Protein AF-A0A349MG06-F1 (afdb_monomer)

Mean predicted aligned error: 10.83 Å

Radius of gyration: 17.08 Å; Cα contacts (8 Å, |Δi|>4): 213; chains: 1; bounding box: 39×36×42 Å

Nearest PDB structures (foldseek):
  8rtd-assembly1_Y  TM=4.941E-01  e=2.238E+00  Escherichia coli
  4o3v-assembly1_B  TM=4.495E-01  e=4.444E+00  Rickettsia typhi str. Wilmington
  3aae-assembly1_A  TM=3.104E-01  e=3.072E+00  Gallus gallus
  3lk3-assembly1_A  TM=2.982E-01  e=5.785E+00  Gallus gallus

Solvent-accessible surface area (backbone atoms only — not comparable to full-atom values): 7755 Å² total; per-residue (Å²): 141,83,69,81,85,70,58,96,79,58,84,57,73,48,70,52,74,48,79,44,67,57,82,78,47,93,60,62,68,66,60,51,49,52,36,67,80,37,72,74,47,54,47,27,38,34,42,38,38,36,34,69,38,78,97,71,58,25,34,44,33,40,37,40,39,35,36,27,38,74,88,68,48,76,80,44,61,36,40,33,40,34,35,34,29,85,92,73,38,73,42,34,39,39,37,42,42,95,87,48,62,48,43,38,54,65,86,69,84,74,90,61,85,90,68,96,71,89,88,80,58,78,58,80,82,78,83,132

Structure (mmCIF, N/CA/C/O backbone):
data_AF-A0A349MG06-F1
#
_entry.id   AF-A0A349MG06-F1
#
loop_
_atom_site.group_PDB
_atom_site.id
_atom_site.type_symbol
_atom_site.label_atom_id
_atom_site.label_alt_id
_atom_site.label_comp_id
_atom_site.label_asym_id
_atom_site.label_entity_id
_atom_site.label_seq_id
_atom_site.pdbx_PDB_ins_code
_atom_site.Cartn_x
_atom_site.Cartn_y
_atom_site.Cartn_z
_atom_site.occupancy
_atom_site.B_iso_or_equiv
_atom_site.auth_seq_id
_atom_site.auth_comp_id
_atom_site.auth_asym_id
_atom_site.auth_atom_id
_atom_site.pdbx_PDB_model_num
ATOM 1 N N . LEU A 1 1 ? 9.455 -5.051 7.923 1.00 42.31 1 LEU A N 1
ATOM 2 C CA . LEU A 1 1 ? 9.018 -5.734 9.171 1.00 42.31 1 LEU A CA 1
ATOM 3 C C . LEU A 1 1 ? 9.732 -5.240 10.448 1.00 42.31 1 LEU A C 1
ATOM 5 O O . LEU A 1 1 ? 9.530 -5.836 11.492 1.00 42.31 1 LEU A O 1
ATOM 9 N N . LEU A 1 2 ? 10.508 -4.142 10.411 1.00 34.06 2 LEU A N 1
ATOM 10 C CA . LEU A 1 2 ? 11.294 -3.653 11.564 1.00 34.06 2 LEU A CA 1
ATOM 11 C C . LEU A 1 2 ? 10.676 -2.462 12.329 1.00 34.06 2 LEU A C 1
ATOM 13 O O . LEU A 1 2 ? 11.197 -2.078 13.366 1.00 34.06 2 LEU A O 1
ATOM 17 N N . THR A 1 3 ? 9.572 -1.872 11.864 1.00 45.72 3 THR A N 1
ATOM 18 C CA . THR A 1 3 ? 9.018 -0.629 12.445 1.00 45.72 3 THR A CA 1
ATOM 19 C C . THR A 1 3 ? 7.802 -0.825 13.353 1.00 45.72 3 THR A C 1
ATOM 21 O O . THR A 1 3 ? 7.342 0.129 13.974 1.00 45.72 3 THR A O 1
ATOM 24 N N . THR A 1 4 ? 7.284 -2.047 13.483 1.00 53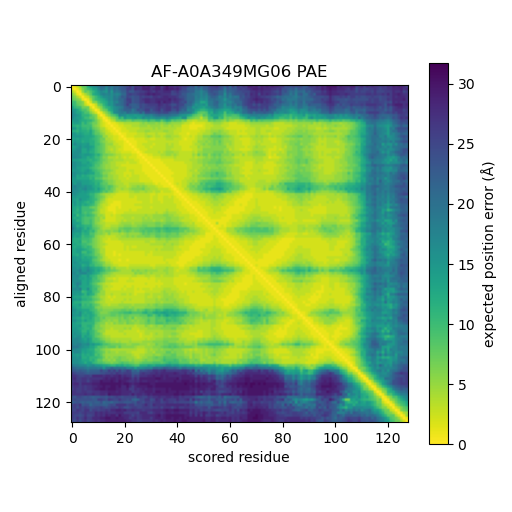.78 4 THR A N 1
ATOM 25 C CA . THR A 1 4 ? 6.116 -2.345 14.329 1.00 53.78 4 THR A CA 1
ATOM 26 C C . THR A 1 4 ? 6.430 -2.422 15.824 1.00 53.78 4 THR A C 1
ATOM 28 O O . THR A 1 4 ? 5.505 -2.330 16.619 1.00 53.78 4 THR A O 1
ATOM 31 N N . ALA A 1 5 ? 7.700 -2.552 16.225 1.00 43.16 5 ALA A N 1
ATOM 32 C CA . ALA A 1 5 ? 8.074 -2.758 17.630 1.00 43.16 5 ALA A CA 1
ATOM 33 C C . ALA A 1 5 ? 8.357 -1.465 18.427 1.00 43.16 5 ALA A C 1
ATOM 35 O O . ALA A 1 5 ? 8.499 -1.533 19.641 1.00 43.16 5 ALA A O 1
ATOM 36 N N . LEU A 1 6 ? 8.438 -0.296 17.776 1.00 45.00 6 LEU A N 1
ATOM 37 C CA . LEU A 1 6 ? 8.835 0.974 18.420 1.00 45.00 6 LEU A CA 1
ATOM 38 C C . LEU A 1 6 ? 7.772 2.084 18.329 1.00 45.00 6 LEU A C 1
ATOM 40 O O . LEU A 1 6 ? 8.049 3.235 18.642 1.00 45.00 6 LEU A O 1
ATOM 44 N N . THR A 1 7 ? 6.546 1.764 17.905 1.00 50.66 7 THR A N 1
ATOM 45 C CA . THR A 1 7 ? 5.488 2.768 17.693 1.00 50.66 7 THR A CA 1
ATOM 46 C C . THR A 1 7 ? 4.847 3.380 18.962 1.00 50.66 7 THR A C 1
ATOM 48 O O . THR A 1 7 ? 4.298 4.468 18.814 1.00 50.66 7 THR A O 1
ATOM 51 N N . PRO A 1 8 ? 4.894 2.821 20.196 1.00 49.66 8 PRO A N 1
ATOM 52 C CA . PRO A 1 8 ? 4.064 3.370 21.278 1.00 49.66 8 PRO A CA 1
ATOM 53 C C . PRO A 1 8 ? 4.587 4.675 21.921 1.00 49.66 8 PRO A C 1
ATOM 55 O O . PRO A 1 8 ? 4.036 5.096 22.929 1.00 49.66 8 PRO A O 1
ATOM 58 N N . LEU A 1 9 ? 5.631 5.331 21.385 1.00 52.91 9 LEU A N 1
ATOM 59 C CA . LEU A 1 9 ? 6.256 6.516 22.014 1.00 52.91 9 LEU A CA 1
ATOM 60 C C . LEU A 1 9 ? 6.230 7.809 21.180 1.00 52.91 9 LEU A C 1
ATOM 62 O O . LEU A 1 9 ? 6.761 8.821 21.625 1.00 52.91 9 LEU A O 1
ATOM 66 N N . CYS A 1 10 ? 5.647 7.811 19.981 1.00 53.28 10 CYS A N 1
ATOM 67 C CA . CYS A 1 10 ? 5.559 9.019 19.153 1.00 53.28 10 CYS A CA 1
ATOM 68 C C . CYS A 1 10 ? 4.098 9.358 18.866 1.00 53.28 10 CYS A C 1
ATOM 70 O O . CYS A 1 10 ? 3.492 8.751 17.993 1.00 53.28 10 CYS A O 1
ATOM 72 N N . GLU A 1 11 ? 3.552 10.350 19.571 1.00 57.06 11 GLU A N 1
ATOM 73 C CA . GLU A 1 11 ? 2.221 10.917 19.291 1.00 57.06 11 GLU A CA 1
ATOM 74 C C . GLU A 1 11 ? 2.167 11.693 17.959 1.00 57.06 11 GLU A C 1
ATOM 76 O O . GLU A 1 11 ? 1.092 12.051 17.479 1.00 57.06 11 GLU A O 1
ATOM 81 N N . GLU A 1 12 ? 3.319 11.941 17.330 1.00 65.25 12 GLU A N 1
ATOM 82 C CA . GLU A 1 12 ? 3.418 12.629 16.045 1.00 65.25 12 GLU A CA 1
ATOM 83 C C . GLU A 1 12 ? 3.113 11.713 14.848 1.00 65.25 12 GLU A C 1
ATOM 85 O O . GLU A 1 12 ? 3.294 10.494 14.884 1.00 65.25 12 GLU A O 1
ATOM 90 N N . ALA A 1 13 ? 2.672 12.315 13.740 1.00 70.31 13 ALA A N 1
ATOM 91 C CA . ALA A 1 13 ? 2.405 11.592 12.503 1.00 70.31 13 ALA A CA 1
ATOM 92 C C . ALA A 1 13 ? 3.705 11.033 11.894 1.00 70.31 13 ALA A C 1
ATOM 94 O O . ALA A 1 13 ? 4.534 11.770 11.355 1.00 70.31 13 ALA A O 1
ATOM 95 N N . ILE A 1 14 ? 3.866 9.710 11.911 1.00 87.19 14 ILE A N 1
ATOM 96 C CA . ILE A 1 14 ? 5.050 9.034 11.371 1.00 87.19 14 ILE A CA 1
ATOM 97 C C . ILE A 1 14 ? 4.834 8.777 9.882 1.00 87.19 14 ILE A C 1
ATOM 99 O O . ILE A 1 14 ? 3.880 8.109 9.485 1.00 87.19 14 ILE A O 1
ATOM 103 N N . SER A 1 15 ? 5.746 9.274 9.046 1.00 89.56 15 SER A N 1
ATOM 104 C CA . SER A 1 15 ? 5.751 9.039 7.599 1.00 89.56 15 SER A CA 1
ATOM 105 C C . SER A 1 15 ? 6.986 8.248 7.183 1.00 89.56 15 SER A C 1
ATOM 107 O O . SER A 1 15 ? 8.103 8.644 7.501 1.00 89.56 15 SER A O 1
ATOM 109 N N . TRP A 1 16 ? 6.818 7.170 6.415 1.00 91.06 16 TRP A N 1
ATOM 110 C CA . TRP A 1 16 ? 7.952 6.405 5.885 1.00 91.06 16 TRP A CA 1
ATOM 111 C C . TRP A 1 16 ? 7.690 5.872 4.478 1.00 91.06 16 TRP A C 1
ATOM 113 O O . TRP A 1 16 ? 6.566 5.891 3.967 1.00 91.06 16 TRP A O 1
ATOM 123 N N . ARG A 1 17 ? 8.763 5.431 3.819 1.00 92.69 17 ARG A N 1
ATOM 124 C CA . ARG A 1 17 ? 8.718 4.807 2.495 1.00 92.69 17 ARG A CA 1
ATOM 125 C C . ARG A 1 17 ? 9.347 3.425 2.559 1.00 92.69 17 ARG A C 1
ATOM 127 O O . ARG A 1 17 ? 10.318 3.234 3.281 1.00 92.69 17 ARG A O 1
ATOM 134 N N . ASP A 1 18 ? 8.800 2.494 1.791 1.00 91.69 18 ASP A N 1
ATOM 135 C CA . ASP A 1 18 ? 9.305 1.129 1.689 1.00 91.69 18 ASP A CA 1
ATOM 136 C C . ASP A 1 18 ? 9.305 0.656 0.231 1.00 91.69 18 ASP A C 1
ATOM 138 O O . ASP A 1 18 ? 8.481 1.095 -0.581 1.00 91.69 18 ASP A O 1
ATOM 142 N N . THR A 1 19 ? 10.224 -0.249 -0.095 1.00 91.31 19 THR A N 1
ATOM 143 C CA . THR A 1 19 ? 10.232 -0.960 -1.374 1.00 91.31 19 THR A CA 1
ATOM 144 C C . THR A 1 19 ? 9.532 -2.293 -1.173 1.00 91.31 19 THR A C 1
ATOM 146 O O . THR A 1 19 ? 9.964 -3.111 -0.368 1.00 91.31 19 THR A O 1
ATOM 149 N N . ILE A 1 20 ? 8.446 -2.520 -1.909 1.00 88.81 20 ILE A N 1
ATOM 150 C CA . ILE A 1 20 ? 7.630 -3.727 -1.770 1.00 88.81 20 ILE A CA 1
ATOM 151 C C . ILE A 1 20 ? 7.743 -4.597 -3.026 1.00 88.81 20 ILE A C 1
ATOM 153 O O . ILE A 1 20 ? 7.688 -4.072 -4.145 1.00 88.81 20 ILE A O 1
ATOM 157 N N . PRO A 1 21 ? 7.866 -5.928 -2.885 1.00 89.94 21 PRO A N 1
ATOM 158 C CA . PRO A 1 21 ? 7.774 -6.825 -4.024 1.00 89.94 21 PRO A CA 1
ATOM 159 C C . PRO A 1 21 ? 6.423 -6.687 -4.737 1.00 89.94 21 PRO A C 1
ATOM 161 O O . PRO A 1 21 ? 5.359 -6.733 -4.120 1.00 89.94 21 PRO A O 1
ATOM 164 N N . ILE A 1 22 ? 6.451 -6.568 -6.065 1.00 89.00 22 ILE A N 1
ATOM 165 C CA . ILE A 1 22 ? 5.248 -6.315 -6.881 1.00 89.00 22 ILE A CA 1
ATOM 166 C C . ILE A 1 22 ? 4.216 -7.443 -6.751 1.00 89.00 22 ILE A C 1
ATOM 168 O O . ILE A 1 22 ? 3.013 -7.199 -6.833 1.00 89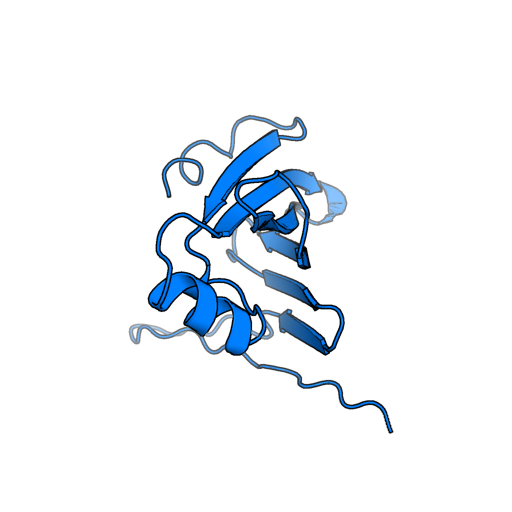.00 22 ILE A O 1
ATOM 172 N N . HIS A 1 23 ? 4.663 -8.678 -6.515 1.00 86.56 23 HIS A N 1
ATOM 173 C CA . HIS A 1 23 ? 3.773 -9.830 -6.381 1.00 86.56 23 HIS A CA 1
ATOM 174 C C . HIS A 1 23 ? 2.894 -9.786 -5.115 1.00 86.56 23 HIS A C 1
ATOM 176 O O . HIS A 1 23 ? 1.846 -10.430 -5.106 1.00 86.56 23 HIS A O 1
ATOM 182 N N . TRP A 1 24 ? 3.259 -9.000 -4.091 1.00 87.69 24 TRP A N 1
ATOM 183 C CA . TRP A 1 24 ? 2.418 -8.759 -2.906 1.00 87.69 24 TRP A CA 1
ATOM 184 C C . TRP A 1 24 ? 1.336 -7.706 -3.138 1.00 87.69 24 TRP A C 1
ATOM 186 O O . TRP A 1 24 ? 0.344 -7.663 -2.414 1.00 87.69 24 TRP A O 1
ATOM 196 N N . LEU A 1 25 ? 1.491 -6.865 -4.160 1.00 89.50 25 LEU A N 1
ATOM 197 C CA . LEU A 1 25 ? 0.495 -5.859 -4.488 1.00 89.50 25 LEU A CA 1
ATOM 198 C C . LEU A 1 25 ? -0.683 -6.505 -5.227 1.00 89.50 25 LEU A C 1
ATOM 200 O O . LEU A 1 25 ? -0.485 -7.398 -6.062 1.00 89.50 25 LEU A O 1
ATOM 204 N N . PRO A 1 26 ? -1.919 -6.011 -5.038 1.00 87.88 26 PRO A N 1
ATOM 205 C CA . PRO A 1 26 ? -3.075 -6.402 -5.845 1.00 87.88 26 PRO A CA 1
ATOM 206 C C . PRO A 1 26 ? -3.019 -5.768 -7.250 1.00 87.88 26 PRO A C 1
ATOM 208 O O . PRO A 1 26 ? -4.037 -5.334 -7.792 1.00 87.88 26 PRO A O 1
ATOM 211 N N . ALA A 1 27 ? -1.820 -5.670 -7.824 1.00 86.81 27 ALA A N 1
ATOM 212 C CA . ALA A 1 27 ? -1.586 -5.164 -9.158 1.00 86.81 27 ALA A CA 1
ATOM 213 C C . ALA A 1 27 ? -2.182 -6.121 -10.208 1.00 86.81 27 ALA A C 1
ATOM 215 O O . ALA A 1 27 ? -2.270 -7.332 -9.969 1.00 86.81 27 ALA A O 1
ATOM 216 N N . PRO A 1 28 ? -2.579 -5.596 -11.381 1.00 89.88 28 PRO A N 1
ATOM 217 C CA . PRO A 1 28 ? -2.965 -6.400 -12.529 1.00 89.88 28 PRO A CA 1
ATOM 218 C C . PRO A 1 28 ? -1.979 -7.538 -12.804 1.00 89.88 28 PRO A C 1
ATOM 220 O O . PRO A 1 28 ? -0.764 -7.351 -12.752 1.00 89.88 28 PRO A O 1
ATOM 223 N N . TRP A 1 29 ? -2.508 -8.713 -13.146 1.00 89.50 29 TRP A N 1
ATOM 224 C CA . TRP A 1 29 ? -1.703 -9.911 -13.392 1.00 89.50 29 TRP A CA 1
ATOM 225 C C . TRP A 1 29 ? -0.632 -9.697 -14.474 1.00 89.50 29 TRP A C 1
ATOM 227 O O . TRP A 1 29 ? 0.480 -10.197 -14.333 1.00 89.50 29 TRP A O 1
ATOM 237 N N . TRP A 1 30 ? -0.917 -8.892 -15.503 1.00 91.25 30 TRP A N 1
ATOM 238 C CA . TRP A 1 30 ? 0.034 -8.607 -16.579 1.00 91.25 30 TRP A CA 1
ATOM 239 C C . TRP A 1 30 ? 1.289 -7.872 -16.081 1.00 91.25 30 TRP A C 1
ATOM 241 O O . TRP A 1 30 ? 2.379 -8.160 -16.564 1.00 91.25 30 TRP A O 1
ATOM 251 N N . LEU A 1 31 ? 1.188 -7.001 -15.065 1.00 91.69 31 LEU A N 1
ATOM 252 C CA . LEU A 1 31 ? 2.363 -6.343 -14.468 1.00 91.69 31 LEU A CA 1
ATOM 253 C C . LEU A 1 31 ? 3.276 -7.346 -13.766 1.00 91.69 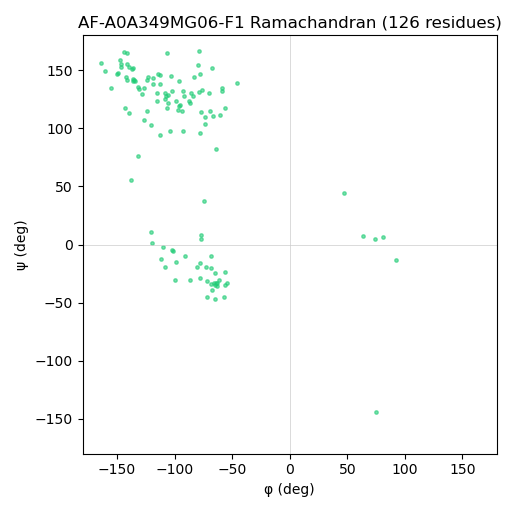31 LEU A C 1
ATOM 255 O O . LEU A 1 31 ? 4.495 -7.188 -13.771 1.00 91.69 31 LEU A O 1
ATOM 259 N N . ARG A 1 32 ? 2.693 -8.396 -13.181 1.00 90.19 32 ARG A N 1
ATOM 260 C CA . ARG A 1 32 ? 3.459 -9.475 -12.550 1.00 90.19 32 ARG A CA 1
ATOM 261 C C . ARG A 1 32 ? 4.231 -10.272 -13.597 1.00 90.19 32 ARG A C 1
ATOM 263 O O . ARG A 1 32 ? 5.387 -10.594 -13.362 1.00 90.19 32 ARG A O 1
ATOM 270 N N . ILE A 1 33 ? 3.622 -10.520 -14.758 1.00 91.38 33 ILE A N 1
ATOM 271 C CA . ILE A 1 33 ? 4.297 -11.175 -15.886 1.00 91.38 33 ILE A CA 1
ATOM 272 C C . ILE A 1 33 ? 5.423 -10.301 -16.427 1.00 91.38 33 ILE A C 1
ATOM 274 O O . ILE A 1 33 ? 6.529 -10.796 -16.592 1.00 91.38 33 ILE A O 1
ATOM 278 N N . VAL A 1 34 ? 5.186 -9.003 -16.649 1.00 91.50 34 VAL A N 1
ATOM 279 C CA . VAL A 1 34 ? 6.241 -8.083 -17.110 1.00 91.50 34 VAL A CA 1
ATOM 280 C C . VAL A 1 34 ? 7.419 -8.078 -16.137 1.00 91.50 34 VAL A C 1
ATOM 282 O O . VAL A 1 34 ? 8.561 -8.188 -16.569 1.00 91.50 34 VAL A O 1
ATOM 285 N N . HIS A 1 35 ? 7.152 -8.010 -14.830 1.00 90.62 35 HIS A N 1
ATOM 286 C CA . HIS A 1 35 ? 8.198 -8.075 -13.810 1.00 90.62 35 HIS A CA 1
ATOM 287 C C . HIS A 1 35 ? 8.952 -9.414 -13.811 1.00 90.62 35 HIS A C 1
ATOM 289 O O . HIS A 1 35 ? 10.155 -9.430 -13.572 1.00 90.62 35 HIS A O 1
ATOM 295 N N . TRP A 1 36 ? 8.258 -10.522 -14.080 1.00 90.25 36 TRP A N 1
ATOM 296 C CA . TRP A 1 36 ? 8.857 -11.853 -14.148 1.00 90.25 36 TRP A CA 1
ATOM 297 C C . TRP A 1 36 ? 9.729 -12.043 -15.398 1.00 90.25 36 TRP A C 1
ATOM 299 O O . TRP A 1 36 ? 10.852 -12.521 -15.282 1.00 90.25 36 TRP A O 1
ATOM 309 N N . CYS A 1 37 ? 9.253 -11.620 -16.574 1.00 92.50 37 CYS A N 1
ATOM 310 C CA . CYS A 1 37 ? 10.014 -11.687 -17.825 1.00 92.50 37 CYS A CA 1
ATOM 311 C C . CYS A 1 37 ? 11.205 -10.721 -17.836 1.00 92.50 37 CYS A C 1
ATOM 313 O O . CYS A 1 37 ? 12.237 -11.016 -18.433 1.00 92.50 37 CYS A O 1
ATOM 315 N N . PHE A 1 38 ? 11.055 -9.561 -17.193 1.00 91.12 38 PHE A N 1
ATOM 316 C CA . PHE A 1 38 ? 12.048 -8.494 -17.191 1.00 91.12 38 PHE A CA 1
ATOM 317 C C . PHE A 1 38 ? 12.312 -7.989 -15.765 1.00 91.12 38 PHE A C 1
ATOM 319 O O . PHE A 1 38 ? 11.834 -6.912 -15.371 1.00 91.12 38 PHE A O 1
ATOM 326 N N . PRO A 1 39 ? 13.072 -8.757 -14.964 1.00 85.62 39 PRO A N 1
ATOM 327 C CA . PRO A 1 39 ? 13.420 -8.345 -13.613 1.00 85.62 39 PRO A CA 1
ATOM 328 C C . PRO A 1 39 ? 14.181 -7.012 -13.651 1.00 85.62 39 PRO A C 1
ATOM 330 O O . PRO A 1 39 ? 15.070 -6.804 -14.471 1.00 85.62 39 PRO A O 1
ATOM 333 N N . GLY A 1 40 ? 13.808 -6.083 -12.770 1.00 85.56 40 GLY A N 1
ATOM 334 C CA . GLY A 1 40 ? 14.430 -4.756 -12.670 1.00 85.56 40 GLY A CA 1
ATOM 335 C C . GLY A 1 40 ? 13.772 -3.643 -13.496 1.00 85.56 40 GLY A C 1
ATOM 336 O O . GLY A 1 40 ? 14.016 -2.476 -13.205 1.00 85.56 40 GLY A O 1
ATOM 337 N N . ILE A 1 41 ? 12.877 -3.953 -14.448 1.00 91.31 41 ILE A N 1
ATOM 338 C CA . ILE A 1 41 ? 12.139 -2.907 -15.190 1.00 91.31 41 ILE A CA 1
ATOM 339 C C . ILE A 1 41 ? 11.084 -2.224 -14.316 1.00 91.31 41 ILE A C 1
ATOM 341 O O . ILE A 1 41 ? 10.786 -1.045 -14.509 1.00 91.31 41 ILE A O 1
ATOM 345 N N . LEU A 1 42 ? 10.508 -2.960 -13.367 1.00 93.62 42 LEU A N 1
ATOM 346 C CA . LEU A 1 42 ? 9.449 -2.479 -12.488 1.00 93.62 42 LEU A CA 1
ATOM 347 C C . LEU A 1 42 ? 9.896 -2.519 -11.027 1.00 93.62 42 LEU A C 1
ATOM 349 O O . LEU A 1 42 ? 10.464 -3.517 -10.577 1.00 93.62 42 LEU A O 1
ATOM 353 N N . LYS A 1 43 ? 9.553 -1.471 -10.274 1.00 93.12 43 LYS A N 1
ATOM 354 C CA . LYS A 1 43 ? 9.774 -1.360 -8.829 1.00 93.12 43 LYS A CA 1
ATOM 355 C C . LYS A 1 43 ? 8.465 -1.020 -8.117 1.00 93.12 43 LYS A C 1
ATOM 357 O O . LYS A 1 43 ? 7.721 -0.149 -8.562 1.00 93.12 43 LYS A O 1
ATOM 362 N N . GLY A 1 44 ? 8.184 -1.710 -7.013 1.00 93.38 44 GLY A N 1
ATOM 363 C CA . GLY A 1 44 ? 7.076 -1.383 -6.117 1.00 93.38 44 GLY A CA 1
ATOM 364 C C . GLY A 1 44 ? 7.534 -0.442 -5.006 1.00 93.38 44 GLY A C 1
ATOM 365 O O . GLY A 1 44 ? 8.496 -0.735 -4.300 1.00 93.38 44 GLY A O 1
ATOM 366 N N . GLU A 1 45 ? 6.832 0.669 -4.821 1.00 94.56 45 GLU A N 1
ATOM 367 C CA . GLU A 1 45 ? 7.075 1.629 -3.745 1.00 94.56 45 GLU A CA 1
ATOM 368 C C . GLU A 1 45 ? 5.810 1.829 -2.922 1.00 94.56 45 GLU A C 1
ATOM 370 O O . GLU A 1 45 ? 4.701 1.872 -3.454 1.00 94.56 45 GLU A O 1
ATOM 375 N N . SER A 1 46 ? 5.977 1.966 -1.613 1.00 94.25 46 SER A N 1
ATOM 376 C CA . SER A 1 46 ? 4.885 2.224 -0.682 1.00 94.25 46 SER A CA 1
ATOM 377 C C . SER A 1 46 ? 5.235 3.418 0.181 1.00 94.25 46 SER A C 1
ATOM 379 O O . SER A 1 46 ? 6.317 3.465 0.761 1.00 94.25 46 SER A O 1
ATOM 381 N N . ARG A 1 47 ? 4.327 4.384 0.279 1.00 94.38 47 ARG A N 1
ATOM 382 C CA . ARG A 1 47 ? 4.418 5.482 1.242 1.00 94.38 47 ARG A CA 1
ATOM 383 C C . ARG A 1 47 ? 3.363 5.265 2.305 1.00 94.38 47 ARG A C 1
ATOM 385 O O . ARG A 1 47 ? 2.190 5.165 1.961 1.00 94.38 47 ARG A O 1
ATOM 392 N N . TYR A 1 48 ? 3.785 5.236 3.556 1.00 92.62 48 TYR A N 1
ATOM 393 C CA . TYR A 1 48 ? 2.907 5.069 4.700 1.00 92.62 48 TYR A CA 1
ATOM 394 C C . TYR A 1 48 ? 2.893 6.343 5.528 1.00 92.62 48 TYR A C 1
ATOM 396 O O . TYR A 1 48 ? 3.917 7.023 5.650 1.00 92.62 48 TYR A O 1
ATOM 404 N N . THR A 1 49 ? 1.743 6.631 6.114 1.00 93.56 49 THR A N 1
ATOM 405 C CA . THR A 1 49 ? 1.583 7.620 7.173 1.00 93.56 49 THR A CA 1
ATOM 406 C C . THR A 1 49 ? 0.781 6.985 8.290 1.00 93.56 49 THR A C 1
ATOM 408 O O . THR A 1 49 ? -0.201 6.299 8.023 1.00 93.56 49 THR A O 1
ATOM 411 N N . ARG A 1 50 ? 1.195 7.175 9.539 1.00 91.94 50 ARG A N 1
ATOM 412 C CA . ARG A 1 50 ? 0.485 6.653 10.703 1.00 91.94 50 ARG A CA 1
ATOM 413 C C . ARG A 1 50 ? 0.310 7.759 11.730 1.00 91.94 50 ARG A C 1
ATOM 415 O O . ARG A 1 50 ? 1.266 8.468 12.019 1.00 91.94 50 ARG A O 1
ATOM 422 N N . GLN A 1 51 ? -0.896 7.881 12.265 1.00 91.75 51 GLN A N 1
ATOM 423 C CA . GLN A 1 51 ? -1.260 8.879 13.266 1.00 91.75 51 GLN A CA 1
ATOM 424 C C . GLN A 1 51 ? -2.097 8.241 14.373 1.00 91.75 51 GLN A C 1
ATOM 426 O O . GLN A 1 51 ? -2.919 7.361 14.103 1.00 91.75 51 GLN A O 1
ATOM 431 N N . TRP A 1 52 ? -1.884 8.674 15.612 1.00 88.69 52 TRP A N 1
ATOM 432 C CA . TRP A 1 52 ? -2.733 8.279 16.728 1.00 88.69 52 TRP A CA 1
ATOM 433 C C . TRP A 1 52 ? -4.050 9.052 16.675 1.00 88.69 52 TRP A C 1
ATOM 435 O O . TRP A 1 52 ? -4.059 10.267 16.481 1.00 88.69 52 TRP A O 1
ATOM 445 N N . GLN A 1 53 ? -5.173 8.354 16.838 1.00 88.81 53 GLN A N 1
ATOM 446 C CA . GLN A 1 53 ? -6.500 8.953 16.877 1.00 88.81 53 GLN A CA 1
ATOM 447 C C . GLN A 1 53 ? -7.095 8.794 18.289 1.00 88.81 53 GLN A C 1
ATOM 449 O O . GLN A 1 53 ? -7.732 7.777 18.583 1.00 88.81 53 GLN A O 1
ATOM 454 N N . PRO A 1 54 ? -6.940 9.800 19.173 1.00 85.25 54 PRO A N 1
ATOM 455 C CA . PRO A 1 54 ? -7.239 9.656 20.600 1.00 85.25 54 PRO A CA 1
ATOM 456 C C . PRO A 1 54 ? -8.719 9.378 20.883 1.00 85.25 54 PRO A C 1
ATOM 458 O O . PRO A 1 54 ? -9.035 8.606 21.778 1.00 85.25 54 PRO A O 1
ATOM 461 N N . MET A 1 55 ? -9.640 9.923 20.078 1.00 85.81 55 MET A N 1
ATOM 462 C CA . MET A 1 55 ? -11.083 9.688 20.259 1.00 85.81 55 MET A CA 1
ATOM 463 C C . MET A 1 55 ? -11.497 8.227 20.044 1.00 85.81 55 MET A C 1
ATOM 465 O O . MET A 1 55 ? -12.537 7.809 20.543 1.00 85.81 55 MET A O 1
ATOM 469 N N . ARG A 1 56 ? -10.716 7.466 19.270 1.00 82.38 56 ARG A N 1
ATOM 470 C CA . ARG A 1 56 ? -10.989 6.056 18.960 1.00 82.38 56 ARG A CA 1
ATOM 471 C C . ARG A 1 56 ? -10.008 5.098 19.632 1.00 82.38 56 ARG A C 1
ATOM 473 O O . ARG A 1 56 ? -10.160 3.892 19.464 1.00 82.38 56 ARG A O 1
ATOM 480 N N . LEU A 1 57 ? -9.024 5.627 20.370 1.00 86.81 57 LEU A N 1
ATOM 481 C CA . LEU A 1 57 ? -7.925 4.867 20.975 1.00 86.81 57 LEU A CA 1
ATOM 482 C C . LEU A 1 57 ? -7.287 3.885 19.974 1.00 86.81 57 LEU A C 1
ATOM 484 O O . LEU A 1 57 ? -7.074 2.705 20.266 1.00 86.81 57 LEU A O 1
ATOM 488 N N . CYS A 1 58 ? -7.047 4.362 18.751 1.00 88.88 58 CYS A N 1
ATOM 489 C CA . CYS A 1 58 ? -6.466 3.558 17.686 1.00 88.88 58 CYS A CA 1
ATOM 490 C C . CYS A 1 58 ? -5.470 4.355 16.841 1.00 88.88 58 CYS A C 1
ATOM 492 O O . CYS A 1 58 ? -5.543 5.577 16.713 1.00 88.88 58 CYS A O 1
ATOM 494 N N . TRP A 1 59 ? -4.546 3.631 16.223 1.00 90.19 59 TRP A N 1
ATOM 495 C CA . TRP A 1 59 ? -3.679 4.130 15.172 1.00 90.19 59 TRP A CA 1
ATOM 496 C C . TRP A 1 59 ? -4.399 4.047 13.832 1.00 90.19 59 TRP A C 1
ATOM 498 O O . TRP A 1 59 ? -4.849 2.975 13.428 1.00 90.19 59 TRP A O 1
ATOM 508 N N . VAL A 1 60 ? -4.446 5.160 13.106 1.00 92.25 60 VAL A N 1
ATOM 509 C CA . VAL A 1 60 ? -4.882 5.193 11.709 1.00 92.25 60 VAL A CA 1
ATOM 510 C C . VAL A 1 60 ? -3.641 5.205 10.833 1.00 92.25 60 VAL A C 1
ATOM 512 O O . VAL A 1 60 ? -2.772 6.065 10.983 1.00 92.25 60 VAL A O 1
ATOM 515 N N . GLN A 1 61 ? -3.541 4.232 9.935 1.00 93.88 61 GLN A N 1
ATOM 516 C CA . GLN A 1 61 ? -2.470 4.129 8.960 1.00 93.88 61 GLN A CA 1
ATOM 517 C C . GLN A 1 61 ? -3.028 4.286 7.555 1.00 93.88 61 GLN A C 1
ATOM 519 O O . GLN A 1 61 ? -3.835 3.474 7.123 1.00 93.88 61 GLN A O 1
ATOM 524 N N . ASP A 1 62 ? -2.502 5.242 6.808 1.00 94.88 62 ASP A N 1
ATOM 525 C CA . ASP A 1 62 ? -2.748 5.393 5.384 1.00 94.88 62 ASP A CA 1
ATOM 526 C C . ASP A 1 62 ? -1.541 4.900 4.592 1.00 94.88 62 ASP A C 1
ATOM 528 O O . ASP A 1 62 ? -0.385 5.036 5.003 1.00 94.88 62 ASP A O 1
ATOM 532 N N . VAL A 1 63 ? -1.805 4.307 3.435 1.00 94.19 63 VAL A N 1
ATOM 533 C CA . VAL A 1 63 ? -0.777 3.803 2.534 1.00 94.19 63 VAL A CA 1
ATOM 534 C C . VAL A 1 63 ? -1.086 4.173 1.096 1.00 94.19 63 VAL A C 1
ATOM 536 O O . VAL A 1 63 ? -2.224 4.113 0.636 1.00 94.19 63 VAL A O 1
ATOM 539 N N . HIS A 1 64 ? -0.053 4.535 0.349 1.00 95.75 64 HIS A N 1
ATOM 540 C CA . HIS A 1 64 ? -0.127 4.672 -1.093 1.00 95.75 64 HIS A CA 1
ATOM 541 C C . HIS A 1 64 ? 0.937 3.798 -1.746 1.00 95.75 64 HIS A C 1
ATOM 543 O O . HIS A 1 64 ? 2.135 4.043 -1.584 1.00 95.75 64 HIS A O 1
ATOM 549 N N . HIS A 1 65 ? 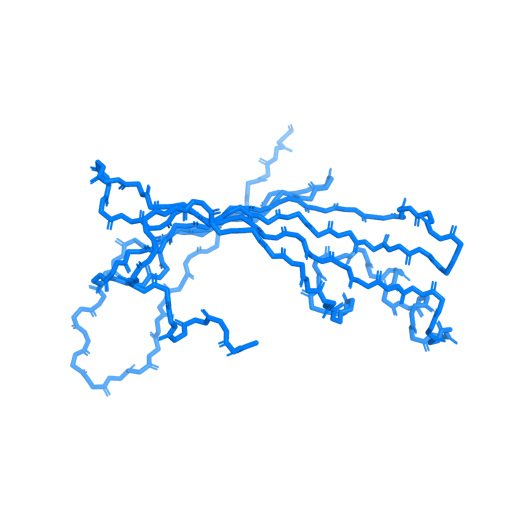0.490 2.789 -2.487 1.00 95.06 65 HIS A N 1
ATOM 550 C CA . HIS A 1 65 ? 1.349 1.903 -3.255 1.00 95.06 65 HIS A CA 1
ATOM 551 C C . HIS A 1 65 ? 1.433 2.377 -4.701 1.00 95.06 65 HIS A C 1
ATOM 553 O O . HIS A 1 65 ? 0.436 2.786 -5.297 1.00 95.06 65 HIS A O 1
ATOM 559 N N . ARG A 1 66 ? 2.625 2.291 -5.283 1.00 95.25 66 ARG A N 1
ATOM 560 C CA . ARG A 1 66 ? 2.902 2.617 -6.681 1.00 95.25 66 ARG A CA 1
ATOM 561 C C . ARG A 1 66 ? 3.779 1.533 -7.284 1.00 95.25 66 ARG A C 1
ATOM 563 O O . ARG A 1 66 ? 4.697 1.046 -6.634 1.00 95.25 66 ARG A O 1
ATOM 570 N N . VAL A 1 67 ? 3.516 1.188 -8.536 1.00 95.19 67 VAL A N 1
ATOM 571 C CA . VAL A 1 67 ? 4.469 0.470 -9.382 1.00 95.19 67 VAL A CA 1
ATOM 572 C C . VAL A 1 67 ? 5.020 1.476 -10.373 1.00 95.19 67 VAL A C 1
ATOM 574 O O . VAL A 1 67 ? 4.260 2.112 -11.109 1.00 95.19 67 VAL A O 1
ATOM 577 N N . ILE A 1 68 ? 6.337 1.629 -10.358 1.00 95.31 68 ILE A N 1
ATOM 578 C CA . ILE A 1 68 ? 7.067 2.543 -11.226 1.00 95.31 68 ILE A CA 1
ATOM 579 C C . ILE A 1 68 ? 7.953 1.761 -12.189 1.00 95.31 68 ILE A C 1
ATOM 581 O O . ILE A 1 68 ? 8.455 0.687 -11.850 1.00 95.31 68 ILE A O 1
ATOM 585 N N . THR A 1 69 ? 8.134 2.291 -13.393 1.00 94.12 69 THR A N 1
ATOM 586 C CA . THR A 1 69 ? 9.128 1.786 -14.343 1.00 94.12 69 THR A CA 1
ATOM 587 C C . THR A 1 69 ? 10.525 2.280 -13.978 1.00 94.12 69 THR A C 1
ATOM 589 O O . THR A 1 69 ? 10.677 3.226 -13.204 1.00 94.12 69 THR A O 1
ATOM 592 N N . TRP A 1 70 ? 11.555 1.689 -14.584 1.00 88.56 70 TRP A N 1
ATOM 593 C CA . TRP A 1 70 ? 12.938 2.162 -14.474 1.00 88.56 70 TRP A CA 1
ATOM 594 C C . TRP A 1 70 ? 13.100 3.645 -14.860 1.00 88.56 70 TRP A C 1
ATOM 596 O O . TRP A 1 70 ? 13.873 4.360 -14.233 1.00 88.56 70 TRP A O 1
ATOM 606 N N . GLY A 1 71 ? 12.300 4.135 -15.815 1.00 89.38 71 GLY A N 1
ATOM 607 C CA . GLY A 1 71 ? 12.248 5.553 -16.198 1.00 89.38 71 GLY A CA 1
ATOM 608 C C . GLY A 1 71 ? 11.472 6.462 -15.231 1.00 89.38 71 GLY A C 1
ATOM 609 O O . GLY A 1 71 ? 11.259 7.628 -15.538 1.00 89.38 71 GLY A O 1
ATOM 610 N N . GLY A 1 72 ? 10.999 5.947 -14.091 1.00 90.38 72 GLY A N 1
ATOM 611 C CA . GLY A 1 72 ? 10.278 6.722 -13.074 1.00 90.38 72 GLY A CA 1
ATOM 612 C C . GLY A 1 72 ? 8.790 6.956 -13.362 1.00 90.38 72 GLY A C 1
ATOM 613 O O . GLY A 1 72 ? 8.125 7.663 -12.604 1.00 90.38 72 GLY A O 1
ATOM 614 N N . HIS A 1 73 ? 8.232 6.356 -14.416 1.00 93.56 73 HIS A N 1
ATOM 615 C CA . HIS A 1 73 ? 6.811 6.500 -14.738 1.00 93.56 73 HIS A CA 1
ATOM 616 C C . HIS A 1 73 ? 5.951 5.599 -13.852 1.00 93.56 73 HIS A C 1
ATOM 618 O O . HIS A 1 73 ? 6.206 4.401 -13.744 1.00 93.56 73 HIS A O 1
ATOM 624 N N . ILE A 1 74 ? 4.894 6.157 -13.257 1.00 94.00 74 ILE A N 1
ATOM 625 C CA . ILE A 1 74 ? 3.915 5.384 -12.485 1.00 94.00 74 ILE A CA 1
ATOM 626 C C . ILE A 1 74 ? 2.988 4.665 -13.466 1.00 94.00 74 ILE A C 1
ATOM 628 O O . ILE A 1 74 ? 2.216 5.302 -14.175 1.00 94.00 74 ILE A O 1
ATOM 632 N N . VAL A 1 75 ? 3.049 3.336 -13.484 1.00 94.62 75 VAL A N 1
ATOM 633 C CA . VAL A 1 75 ? 2.200 2.488 -14.343 1.00 94.62 75 VAL A CA 1
ATOM 634 C C . VAL A 1 75 ? 1.002 1.914 -13.602 1.00 94.62 75 VAL A C 1
ATOM 636 O O . VAL A 1 75 ? 0.059 1.423 -14.219 1.00 94.62 75 VAL A O 1
ATOM 639 N N . TRP A 1 76 ? 1.026 1.969 -12.271 1.00 95.19 76 TRP A N 1
ATOM 640 C CA . TRP A 1 76 ? -0.087 1.552 -11.432 1.00 95.19 76 TRP A CA 1
ATOM 641 C C . TRP A 1 76 ? 0.025 2.155 -10.036 1.00 95.19 76 TRP A C 1
ATOM 643 O O . TRP A 1 76 ? 1.128 2.335 -9.517 1.00 95.19 76 TRP A O 1
ATOM 653 N N . SER A 1 77 ? -1.114 2.411 -9.400 1.00 95.12 77 SER A N 1
ATOM 654 C CA . SER A 1 77 ? -1.173 2.783 -7.992 1.00 95.12 77 SER A CA 1
ATOM 655 C C . SER A 1 77 ? -2.438 2.266 -7.315 1.00 95.12 77 SER A C 1
ATOM 657 O O . SER A 1 77 ? -3.449 1.969 -7.959 1.00 95.12 77 SER A O 1
ATOM 659 N N . CYS A 1 78 ? -2.376 2.166 -5.992 1.00 94.88 78 CYS A N 1
ATOM 660 C CA . CYS A 1 78 ? -3.539 1.959 -5.144 1.00 94.88 78 CYS A CA 1
ATOM 661 C C . CYS A 1 78 ? -3.341 2.664 -3.801 1.00 94.88 78 CYS A C 1
ATOM 663 O O . CYS A 1 78 ? -2.212 2.906 -3.368 1.00 94.88 78 CYS A O 1
ATOM 665 N N . HIS A 1 79 ? -4.444 2.996 -3.145 1.00 96.25 79 HIS A N 1
ATOM 666 C CA . HIS A 1 79 ? -4.444 3.634 -1.834 1.00 96.25 79 HIS A CA 1
ATOM 667 C C . HIS A 1 79 ? -5.154 2.732 -0.837 1.00 96.25 79 HIS A C 1
ATOM 669 O O . HIS A 1 79 ? -6.133 2.086 -1.191 1.00 96.25 79 HIS A O 1
ATOM 675 N N . GLY A 1 80 ? -4.681 2.675 0.3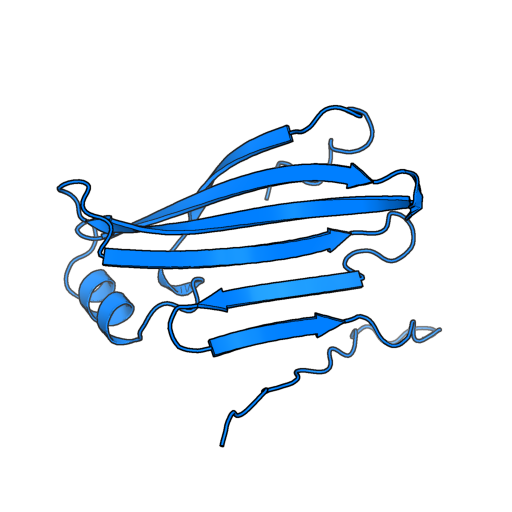96 1.00 94.44 80 GLY A N 1
ATOM 676 C CA . GLY A 1 80 ? -5.359 1.953 1.454 1.00 94.44 80 GLY A CA 1
ATOM 677 C C . GLY A 1 80 ? -5.284 2.683 2.776 1.00 94.44 80 GLY A C 1
ATOM 678 O O . GLY A 1 80 ? -4.461 3.578 2.956 1.00 94.44 80 GLY A O 1
ATOM 679 N N . SER A 1 81 ? -6.132 2.252 3.693 1.00 94.69 81 SER A N 1
ATOM 680 C CA . SER A 1 81 ? -6.134 2.674 5.079 1.00 94.69 81 SER A CA 1
ATOM 681 C C . SER A 1 81 ? -6.329 1.466 5.989 1.00 94.69 81 SER A C 1
ATOM 683 O O . SER A 1 81 ? -6.911 0.454 5.591 1.00 94.69 81 SER A O 1
ATOM 685 N N . ALA A 1 82 ? -5.811 1.543 7.205 1.00 92.94 82 ALA A N 1
ATOM 686 C CA . ALA A 1 82 ? -5.992 0.537 8.235 1.00 92.94 82 ALA A CA 1
ATOM 687 C C . ALA A 1 82 ? -6.140 1.201 9.604 1.00 92.94 82 ALA A C 1
ATOM 689 O O . ALA A 1 82 ? -5.495 2.209 9.887 1.00 92.94 82 ALA A O 1
ATOM 690 N N . GLU A 1 83 ? -6.978 0.614 10.446 1.00 91.94 83 GLU A N 1
ATOM 691 C CA . GLU A 1 83 ? -7.144 0.983 11.846 1.00 91.94 83 GLU A CA 1
ATOM 692 C C . GLU A 1 83 ? -6.529 -0.121 12.714 1.00 91.94 83 GLU A C 1
ATOM 694 O O . GLU A 1 83 ? -6.783 -1.312 12.511 1.00 91.94 83 GLU A O 1
ATOM 699 N N . LEU A 1 84 ? -5.686 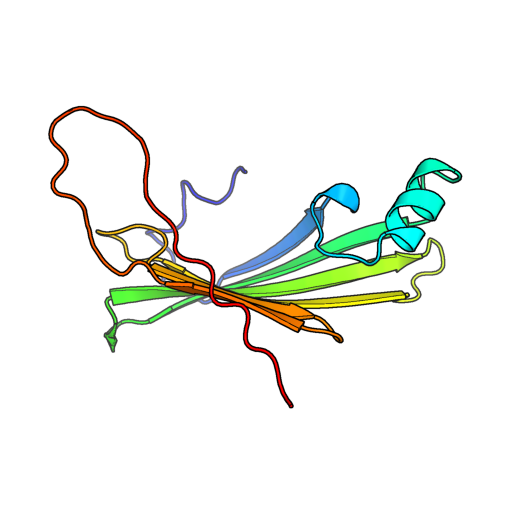0.282 13.661 1.00 88.88 84 LEU A N 1
ATOM 700 C CA . LEU A 1 84 ? -4.951 -0.594 14.564 1.00 88.88 84 LEU A CA 1
ATOM 701 C C . LEU A 1 84 ? -5.223 -0.159 16.005 1.00 88.88 84 LEU A C 1
ATOM 703 O O . LEU A 1 84 ? -4.738 0.874 16.455 1.00 88.88 84 LEU A O 1
ATOM 707 N N . SER A 1 85 ? -6.013 -0.945 16.725 1.00 85.31 85 SER A N 1
ATOM 708 C CA . SER A 1 85 ? -6.263 -0.763 18.153 1.00 85.31 85 SER A CA 1
ATOM 709 C C . SER A 1 85 ? -5.145 -1.402 18.974 1.00 85.31 85 SER A C 1
ATOM 711 O O . SER A 1 85 ? -4.645 -2.471 18.621 1.00 85.31 85 SER A O 1
ATOM 713 N N . GLU A 1 86 ? -4.775 -0.781 20.093 1.00 80.69 86 GLU A N 1
ATOM 714 C CA . GLU A 1 86 ? -3.768 -1.338 21.005 1.00 80.69 86 GLU A CA 1
ATOM 715 C C . GLU A 1 86 ? -4.224 -2.646 21.659 1.00 80.69 86 GLU A C 1
ATOM 717 O O . GLU A 1 86 ? -3.416 -3.549 21.856 1.00 80.69 86 GLU A O 1
ATOM 722 N N . SER A 1 87 ? -5.519 -2.773 21.960 1.00 81.00 87 SER A N 1
ATOM 723 C CA . SER A 1 87 ? -6.071 -3.955 22.626 1.00 81.00 87 SER A CA 1
ATOM 724 C C . SER A 1 87 ? -6.451 -5.071 21.655 1.00 81.00 87 SER A C 1
ATOM 726 O O . SER A 1 87 ? -6.392 -6.243 22.021 1.00 81.00 87 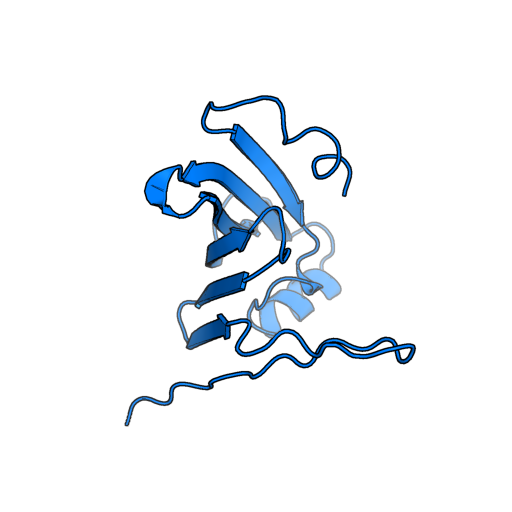SER A O 1
ATOM 728 N N . LEU A 1 88 ? -6.843 -4.723 20.425 1.00 80.00 88 LEU A N 1
ATOM 729 C CA . LEU A 1 88 ? -7.442 -5.667 19.471 1.00 80.00 88 LEU A CA 1
ATOM 730 C C . LEU A 1 88 ? -6.554 -5.975 18.257 1.00 80.00 88 LEU A C 1
ATOM 732 O O . LEU A 1 88 ? -6.835 -6.909 17.507 1.00 80.00 88 LEU A O 1
ATOM 736 N N . GLY A 1 89 ? -5.483 -5.212 18.031 1.00 84.12 89 GLY A N 1
ATOM 737 C CA . GLY A 1 89 ? -4.717 -5.304 16.794 1.00 84.12 89 GLY A CA 1
ATOM 738 C C . GLY A 1 89 ? -5.456 -4.647 15.621 1.00 84.12 89 GLY A C 1
ATOM 739 O O . GLY A 1 89 ? -6.089 -3.602 15.775 1.00 84.12 89 GLY A O 1
ATOM 740 N N . TRP A 1 90 ? -5.331 -5.209 14.417 1.00 82.44 90 TRP A N 1
ATOM 741 C CA . TRP A 1 90 ? -5.960 -4.652 13.212 1.00 82.44 90 TRP A CA 1
ATOM 742 C C . TRP A 1 90 ? -7.480 -4.804 13.292 1.00 82.44 90 TRP A C 1
ATOM 744 O O . TRP A 1 90 ? -7.993 -5.919 13.259 1.00 82.44 90 TRP A O 1
ATOM 754 N N . THR A 1 91 ? -8.199 -3.686 13.362 1.00 88.38 91 THR A N 1
ATOM 755 C CA . THR A 1 91 ? -9.662 -3.675 13.495 1.00 88.38 91 THR A CA 1
ATOM 756 C C . THR A 1 91 ? -10.363 -3.433 12.171 1.00 88.38 91 THR A C 1
ATOM 758 O O . THR A 1 91 ? -11.463 -3.932 11.958 1.00 88.38 91 THR A O 1
ATOM 761 N N . ARG A 1 92 ? -9.742 -2.690 11.254 1.00 90.31 92 ARG A N 1
ATOM 762 C CA . ARG A 1 92 ? -10.304 -2.415 9.931 1.00 90.31 92 ARG A CA 1
ATOM 763 C C . ARG A 1 92 ? -9.191 -2.223 8.920 1.00 90.31 92 ARG A C 1
ATOM 765 O O . ARG A 1 92 ? -8.153 -1.651 9.237 1.00 90.31 92 ARG A O 1
ATOM 772 N N . PHE A 1 93 ? -9.423 -2.637 7.683 1.00 92.12 93 PHE A N 1
ATOM 773 C CA . PHE A 1 93 ? -8.611 -2.210 6.553 1.00 92.12 93 PHE A CA 1
ATOM 774 C C . PHE A 1 93 ? -9.479 -1.933 5.332 1.00 92.12 93 PHE A C 1
ATOM 776 O O . PHE A 1 93 ? -10.544 -2.524 5.140 1.00 92.12 93 PHE A O 1
ATOM 783 N N . ARG A 1 94 ? -8.987 -1.048 4.473 1.00 93.31 94 ARG A N 1
ATOM 784 C CA . ARG A 1 94 ? -9.558 -0.754 3.169 1.00 93.31 94 ARG A CA 1
ATOM 785 C C . ARG A 1 94 ? -8.438 -0.538 2.166 1.00 93.31 94 ARG A C 1
ATOM 787 O O . ARG A 1 94 ? -7.416 0.059 2.476 1.00 93.31 94 ARG A O 1
ATOM 794 N N . LEU A 1 95 ? -8.628 -1.021 0.950 1.00 92.94 95 LEU A N 1
ATOM 795 C CA . LEU A 1 95 ? -7.682 -0.901 -0.144 1.00 92.94 95 LEU A CA 1
ATOM 796 C C . LEU A 1 95 ? -8.443 -0.612 -1.431 1.00 92.94 95 LEU A C 1
ATOM 798 O O . LEU A 1 95 ? -9.181 -1.447 -1.950 1.00 92.94 95 LEU A O 1
ATOM 802 N N . HIS A 1 96 ? -8.239 0.583 -1.952 1.00 93.69 96 HIS A N 1
ATOM 803 C CA . HIS A 1 96 ? -8.817 1.091 -3.177 1.00 93.69 96 HIS A CA 1
ATOM 804 C C . HIS A 1 96 ? -7.843 0.921 -4.332 1.00 93.69 96 HIS A C 1
ATOM 806 O O . HIS A 1 96 ? -6.778 1.538 -4.384 1.00 93.69 96 HIS A O 1
ATOM 812 N N . THR A 1 97 ? -8.241 0.103 -5.293 1.00 90.38 97 THR A N 1
ATOM 813 C CA . THR A 1 97 ? -7.608 0.018 -6.610 1.00 90.38 97 THR A CA 1
ATOM 814 C C . THR A 1 97 ? -8.522 0.673 -7.642 1.00 90.38 97 THR A C 1
ATOM 816 O O . THR A 1 97 ? -9.714 0.829 -7.394 1.00 90.38 97 THR A O 1
ATOM 819 N N . ALA A 1 98 ? -8.009 0.970 -8.839 1.00 86.75 98 ALA A N 1
ATOM 820 C CA . ALA A 1 98 ? -8.820 1.550 -9.916 1.00 86.75 98 ALA A CA 1
ATOM 821 C C . ALA A 1 98 ? -10.070 0.725 -10.294 1.00 86.75 98 ALA A C 1
ATOM 823 O O . ALA A 1 98 ? -11.008 1.268 -10.861 1.00 86.75 98 ALA A O 1
ATOM 824 N N . LYS A 1 99 ? -10.080 -0.587 -10.016 1.00 86.44 99 LYS A N 1
ATOM 825 C CA . LYS A 1 99 ? -11.160 -1.499 -10.429 1.00 86.44 99 LYS A CA 1
ATOM 826 C C . LYS A 1 99 ? -12.050 -1.981 -9.289 1.00 86.44 99 LYS A C 1
ATOM 828 O O . LYS A 1 99 ? -13.108 -2.535 -9.552 1.00 86.44 99 LYS A O 1
ATOM 833 N N . ARG A 1 100 ? -11.586 -1.889 -8.042 1.00 88.69 100 ARG A N 1
ATOM 834 C CA . ARG A 1 100 ? -12.267 -2.486 -6.887 1.00 88.69 100 ARG A CA 1
ATOM 835 C C . ARG A 1 100 ? -11.770 -1.919 -5.572 1.00 88.69 100 ARG A C 1
ATOM 837 O O . ARG A 1 100 ? -10.603 -1.526 -5.462 1.00 88.69 100 ARG A O 1
ATOM 844 N N . THR A 1 101 ? -12.631 -2.020 -4.571 1.00 91.44 101 THR A N 1
ATOM 845 C CA . THR A 1 101 ? -12.287 -1.809 -3.167 1.00 91.44 101 THR A CA 1
ATOM 846 C C . THR A 1 101 ? -12.271 -3.157 -2.458 1.00 91.44 101 THR A C 1
ATOM 848 O O . THR A 1 101 ? -13.228 -3.918 -2.551 1.00 91.44 101 THR A O 1
ATOM 851 N N . LEU A 1 102 ? -11.175 -3.458 -1.769 1.00 88.38 102 LEU A N 1
ATOM 852 C CA . LEU A 1 102 ? -11.081 -4.569 -0.828 1.00 88.38 102 LEU A CA 1
ATOM 853 C C . LEU A 1 102 ? -11.184 -3.983 0.574 1.00 88.38 102 LEU A C 1
ATOM 855 O O . LEU A 1 102 ? -10.505 -3.005 0.869 1.00 88.38 102 LEU A O 1
ATOM 859 N N . GLN A 1 103 ? -12.020 -4.550 1.430 1.00 92.06 103 GLN A N 1
ATOM 860 C CA . GLN A 1 103 ? -12.126 -4.107 2.814 1.00 92.06 103 GLN A CA 1
ATOM 861 C C . GLN A 1 103 ? -12.447 -5.279 3.729 1.00 92.06 103 GLN A C 1
ATOM 863 O O . GLN A 1 103 ? -13.059 -6.257 3.295 1.00 92.06 103 GLN A O 1
ATOM 868 N N . GLY A 1 104 ? -12.035 -5.152 4.981 1.00 87.31 104 GLY A N 1
ATOM 869 C CA . GLY A 1 104 ? -12.347 -6.092 6.042 1.00 87.31 104 GLY A CA 1
ATOM 870 C C . GLY A 1 104 ? -12.418 -5.359 7.370 1.00 87.31 104 GLY A C 1
ATOM 871 O O . GLY A 1 104 ? -11.726 -4.361 7.583 1.00 87.31 104 GLY A O 1
ATOM 872 N N . GLU A 1 105 ? -13.281 -5.850 8.243 1.00 86.81 105 GLU A N 1
ATOM 873 C CA . GLU A 1 105 ? -13.496 -5.319 9.582 1.00 86.81 105 GLU A CA 1
ATOM 874 C C . GLU A 1 105 ? -13.528 -6.481 10.569 1.00 86.81 105 GLU A C 1
ATOM 876 O O . GLU A 1 105 ? -14.039 -7.559 10.265 1.00 86.81 105 GLU A O 1
ATOM 881 N N . LEU A 1 106 ? -12.937 -6.276 11.739 1.00 81.44 106 LEU A N 1
ATOM 882 C CA . LEU A 1 106 ? -12.918 -7.246 12.816 1.00 81.44 106 LEU A CA 1
ATOM 883 C C . LEU A 1 106 ? -14.282 -7.224 13.515 1.00 81.44 106 LEU A C 1
ATOM 885 O O . LEU A 1 106 ? -14.537 -6.392 14.381 1.00 81.44 106 LEU A O 1
ATOM 889 N N . VAL A 1 107 ? -15.171 -8.135 13.117 1.00 70.00 107 VAL A N 1
ATOM 890 C CA . VAL A 1 107 ? -16.570 -8.168 13.586 1.00 70.00 107 VAL A CA 1
ATOM 891 C C . VAL A 1 107 ? -16.704 -8.761 14.995 1.00 70.00 107 VAL A C 1
ATOM 893 O O . VAL A 1 107 ? -17.618 -8.404 15.739 1.00 70.00 107 VAL A O 1
ATOM 896 N N . ARG A 1 108 ? -15.804 -9.663 15.408 1.00 59.88 108 ARG A N 1
ATOM 897 C CA . ARG A 1 108 ? -15.861 -10.285 16.737 1.00 59.88 108 ARG A CA 1
ATOM 898 C C . ARG A 1 108 ? -14.490 -10.761 17.204 1.00 59.88 108 ARG A C 1
ATOM 900 O O . ARG A 1 108 ? -13.797 -11.466 16.478 1.00 59.88 108 ARG A O 1
ATOM 907 N N . HIS A 1 109 ? -14.150 -10.468 18.458 1.00 56.06 109 HIS A N 1
ATOM 908 C CA . HIS A 1 109 ? -13.159 -11.258 19.181 1.00 56.06 109 HIS A CA 1
ATOM 909 C C . HIS A 1 109 ? -13.799 -12.591 19.548 1.00 56.06 109 HIS A C 1
ATOM 911 O O . HIS A 1 109 ? -14.684 -12.649 20.404 1.00 56.06 109 HIS A O 1
ATOM 917 N N . GLY A 1 110 ? -13.367 -13.674 18.910 1.00 46.03 110 GLY A N 1
ATOM 918 C CA . GLY A 1 110 ? -13.546 -14.978 19.525 1.00 46.03 110 GLY A CA 1
ATOM 919 C C . GLY A 1 110 ? -12.784 -14.960 20.848 1.00 46.03 110 GLY A C 1
ATOM 920 O O . GLY A 1 110 ? -11.557 -14.907 20.837 1.00 46.03 110 GLY A O 1
ATOM 921 N N . MET A 1 111 ? -13.480 -14.998 21.989 1.00 37.91 111 MET A N 1
ATOM 922 C CA . MET A 1 111 ? -12.894 -15.594 23.193 1.00 37.91 111 MET A CA 1
ATOM 923 C C . MET A 1 111 ? -12.698 -17.073 22.865 1.00 37.91 111 MET A C 1
ATOM 925 O O . MET A 1 111 ? -13.567 -17.901 23.117 1.00 37.91 111 MET A O 1
ATOM 929 N N . GLN A 1 112 ? -11.603 -17.380 22.182 1.00 43.44 112 GLN A N 1
ATOM 930 C CA . GLN A 1 112 ? -11.236 -18.732 21.826 1.00 43.44 112 GLN A CA 1
ATOM 931 C C . GLN A 1 112 ? -10.122 -19.130 22.778 1.00 43.44 112 GLN A C 1
ATOM 933 O O . GLN A 1 112 ? -8.963 -18.768 22.587 1.00 43.44 112 GLN A O 1
ATOM 938 N N . ALA A 1 113 ? -10.499 -19.846 23.833 1.00 37.34 113 ALA A N 1
ATOM 939 C CA . ALA A 1 113 ? -9.543 -20.682 24.529 1.00 37.34 113 ALA A CA 1
ATOM 940 C C . ALA A 1 113 ? -8.934 -21.645 23.483 1.00 37.34 113 ALA A C 1
ATOM 942 O O . ALA A 1 113 ? -9.648 -22.399 22.825 1.00 37.34 113 ALA A O 1
ATOM 943 N N . ASP A 1 114 ? -7.626 -21.532 23.277 1.00 42.06 114 ASP A N 1
ATOM 944 C CA . ASP A 1 114 ? -6.722 -22.556 22.739 1.00 42.06 114 ASP A CA 1
ATOM 945 C C . ASP A 1 114 ? -6.678 -22.975 21.255 1.00 42.06 114 ASP A C 1
ATOM 947 O O . ASP A 1 114 ? -5.842 -23.816 20.940 1.00 42.06 114 ASP A O 1
ATOM 951 N N . HIS A 1 115 ? -7.396 -22.389 20.282 1.00 41.44 115 HIS A N 1
ATOM 952 C CA . HIS A 1 115 ? -7.223 -22.828 18.869 1.00 41.44 115 HIS A CA 1
ATOM 953 C C . HIS A 1 115 ? -7.173 -21.722 17.784 1.00 41.44 115 HIS A C 1
ATOM 955 O O . HIS A 1 115 ? -7.884 -21.759 16.786 1.00 41.44 115 HIS A O 1
ATOM 961 N N . GLY A 1 116 ? -6.258 -20.761 17.942 1.00 42.91 116 GLY A N 1
ATOM 962 C CA . GLY A 1 116 ? -5.225 -20.447 16.935 1.00 42.91 116 GLY A CA 1
ATOM 963 C C . GLY A 1 116 ? -5.523 -19.909 15.5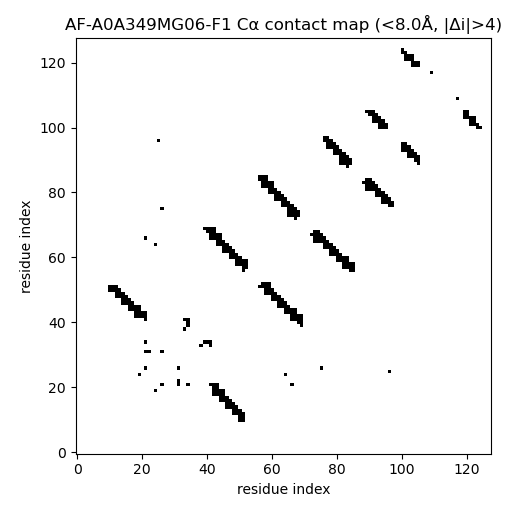19 1.00 42.91 116 GLY A C 1
ATOM 964 O O . GLY A 1 116 ? -4.549 -19.817 14.775 1.00 42.91 116 GLY A O 1
ATOM 965 N N . ILE A 1 117 ? -6.740 -19.540 15.086 1.00 44.53 117 ILE A N 1
ATOM 966 C CA . ILE A 1 117 ? -6.931 -18.889 13.760 1.00 44.53 117 ILE A CA 1
ATOM 967 C C . ILE A 1 117 ? -8.025 -17.804 13.791 1.00 44.53 117 ILE A C 1
ATOM 969 O O . ILE A 1 117 ? -9.199 -18.099 13.993 1.00 44.53 117 ILE A O 1
ATOM 973 N N . SER A 1 118 ? -7.653 -16.546 13.519 1.00 48.88 118 SER A N 1
ATOM 974 C CA . SER A 1 118 ? -8.580 -15.408 13.398 1.00 48.88 118 SER A CA 1
ATOM 975 C C . SER A 1 118 ? -9.443 -15.498 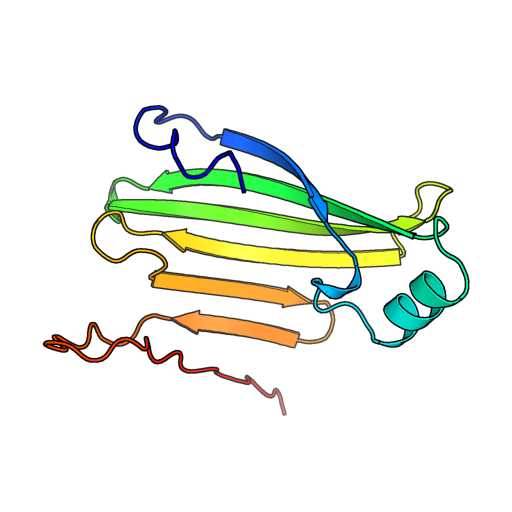12.130 1.00 48.88 118 SER A C 1
ATOM 977 O O . SER A 1 118 ? -8.910 -15.645 11.028 1.00 48.88 118 SER A O 1
ATOM 979 N N . SER A 1 119 ? -10.766 -15.343 12.254 1.00 46.88 119 SER A N 1
ATOM 980 C CA . SER A 1 119 ? -11.691 -15.302 11.112 1.00 46.88 119 SER A CA 1
ATOM 981 C C . SER A 1 119 ? -11.819 -13.883 10.543 1.00 46.88 119 SER A C 1
ATOM 983 O O . SER A 1 119 ? -12.233 -12.966 11.251 1.00 46.88 119 SER A O 1
ATOM 985 N N . TRP A 1 120 ? -11.506 -13.711 9.259 1.00 44.25 120 TRP A N 1
ATOM 986 C CA . TRP A 1 120 ? -11.697 -12.470 8.501 1.00 44.25 120 TRP A CA 1
ATOM 987 C C . TRP A 1 120 ? -12.893 -12.629 7.554 1.00 44.25 120 TRP A C 1
ATOM 989 O O . TRP A 1 120 ? -12.917 -13.576 6.770 1.00 44.25 120 TRP A O 1
ATOM 999 N N . GLU A 1 121 ? -13.856 -11.705 7.570 1.00 51.34 121 GLU A N 1
ATOM 1000 C CA . GLU A 1 121 ? -14.917 -11.651 6.554 1.00 51.34 121 GLU A CA 1
ATOM 1001 C C . GLU A 1 121 ? -14.509 -10.707 5.412 1.00 51.34 121 GLU A C 1
ATOM 1003 O O . GLU A 1 121 ? -14.044 -9.588 5.642 1.00 51.34 121 GLU A O 1
ATOM 1008 N N . THR A 1 122 ? -14.660 -11.161 4.163 1.00 47.62 122 THR A N 1
ATOM 1009 C CA . THR A 1 122 ? -14.368 -10.358 2.965 1.00 47.62 122 THR A CA 1
ATOM 1010 C C . THR A 1 122 ? -15.671 -9.934 2.295 1.00 47.62 122 THR A C 1
ATOM 1012 O O . THR A 1 122 ? -16.451 -10.767 1.843 1.00 47.62 122 THR A O 1
ATOM 1015 N N . GLY A 1 123 ? -15.920 -8.625 2.217 1.00 53.19 123 GLY A N 1
ATOM 1016 C CA . GLY A 1 123 ? -17.044 -8.074 1.459 1.00 53.19 123 GLY A CA 1
ATOM 1017 C C . GLY A 1 123 ? -16.613 -7.705 0.040 1.00 53.19 123 GLY A C 1
ATOM 1018 O O . GLY A 1 123 ? -15.806 -6.792 -0.135 1.00 53.19 123 GLY A O 1
ATOM 1019 N N . VAL A 1 124 ? -17.152 -8.379 -0.981 1.00 45.62 124 VAL A N 1
ATOM 1020 C CA . VAL A 1 124 ? -17.009 -7.965 -2.388 1.00 45.62 124 VAL A CA 1
ATOM 1021 C C . VAL A 1 124 ? -18.207 -7.088 -2.744 1.00 45.62 124 VAL A C 1
ATOM 1023 O O . VAL A 1 124 ? -19.288 -7.588 -3.038 1.00 45.62 124 VAL A O 1
ATOM 1026 N N . GLY A 1 125 ? -18.035 -5.767 -2.688 1.00 40.28 125 GLY A N 1
ATOM 1027 C CA . GLY A 1 125 ? -19.049 -4.828 -3.169 1.00 40.28 125 GLY A CA 1
ATOM 1028 C C . GLY A 1 125 ? -19.080 -4.820 -4.697 1.00 40.28 125 GLY A C 1
ATOM 1029 O O . GLY A 1 125 ? -18.180 -4.258 -5.320 1.00 40.28 125 GLY A O 1
ATOM 1030 N N . GLY A 1 126 ? -20.085 -5.464 -5.291 1.00 36.59 126 GLY A N 1
ATOM 1031 C CA . GLY A 1 126 ? -20.419 -5.334 -6.708 1.00 36.59 126 GLY A CA 1
ATOM 1032 C C . GLY A 1 126 ? -21.339 -4.135 -6.928 1.00 36.59 126 GLY A C 1
ATOM 1033 O O . GLY A 1 126 ? -22.337 -3.990 -6.228 1.00 36.59 126 GLY A O 1
ATOM 1034 N N . THR A 1 127 ? -21.004 -3.276 -7.887 1.00 45.81 127 THR A N 1
ATOM 1035 C CA . THR A 1 127 ? -21.935 -2.282 -8.431 1.00 45.81 127 THR A CA 1
ATOM 1036 C C . THR A 1 127 ? -22.559 -2.853 -9.697 1.00 45.81 127 THR A C 1
ATOM 1038 O O . THR A 1 127 ? -21.836 -3.194 -10.637 1.00 45.81 127 THR A O 1
ATOM 1041 N N . SER A 1 128 ? -23.884 -2.984 -9.656 1.00 45.72 128 SER A N 1
ATOM 1042 C CA . SER A 1 128 ? -24.801 -3.066 -10.799 1.00 45.72 128 SER A CA 1
ATOM 1043 C C . SER A 1 128 ? -24.596 -1.934 -11.796 1.00 45.72 128 SER A C 1
ATOM 1045 O O . SER A 1 128 ? -24.310 -0.814 -11.310 1.00 45.72 128 SER A O 1
#

Secondary structure (DSSP, 8-state):
--STTSGGG--S-EEEEEEE-GGGS---HHHHHHHHHSTTSEEEEEEEEEEEEGGGTEEEEEEEEEEEETTS-EEEEEEEEEEEETTTEEEEEEEEETTEEEEEE-------SS--------------

pLDDT: mean 78.89, std 19.54, range [34.06, 96.25]

Foldseek 3Di:
DPPPPPPPPDQDKDKDKDWDDPVPDPDPPVVVVVCVVDPPQKTKMKIKIWHQDVVVQWIKMKMKIFIAGPVGDTPFIKIKIWIQHPVPGTAKIWIDGPVFIWIWGQPDDPPDPPDDDRDIDTDGDDDD

Sequence (128 aa):
LLTTALTPLCEEAISWRDTIPIHWLPAPWWLRIVHWCFPGILKGESRYTRQWQPMRLCWVQDVHHRVITWGGHIVWSCHGSAELSESLGWTRFRLHTAKRTLQGELVRHGMQADHGISSWETGVGGTS